Protein AF-A0A2V9FAA8-F1 (afdb_monomer)

Solvent-accessible surface area (backbone atoms only — not comparable to full-atom values): 7823 Å² total; per-residue (Å²): 129,72,50,54,99,76,63,80,59,66,70,15,70,44,73,44,89,97,36,92,31,32,37,39,39,19,16,36,73,69,19,33,33,37,22,74,63,64,39,49,50,59,44,80,50,32,84,91,49,100,60,32,16,18,12,19,51,35,63,16,73,59,39,73,32,34,33,41,38,23,17,0,36,52,74,87,61,99,77,71,44,65,27,62,18,30,35,39,17,75,64,61,39,76,50,76,43,81,38,48,58,49,74,20,22,11,20,53,39,56,49,52,37,62,85,38,66,29,32,34,38,37,35,24,60,6,49,89,84,64,92,64,85,46,37,28,33,32,38,20,78,65,57,36,81,49,77,41,80,80,45,118

Radius of gyration: 14.56 Å; Cα contacts (8 Å, |Δi|>4): 455; chains: 1; bounding box: 35×32×41 Å

Secondary structure (DSSP, 8-state):
--S-TT---EEEEEEETTEEEEEEEEESSS-EEEESSTTSS-EES-TTSS---EEEEEEETTEEEEEEEEES--S-SSS------EEEESSSSSS-EE-S-TT---EEEEEEETTEEEEEEEEE---SSS--S--EEEEESSSSSS-EEEE-

Nearest PDB structures (foldseek):
  8shj-assembly2_B  TM=7.479E-01  e=3.673E-04  Homo sapiens
  5zwo-assembly1_K  TM=6.793E-01  e=6.046E-04  Saccharomyces cerevisiae S288C
  9dta-assembly2_B  TM=6.883E-01  e=2.284E-03  Homo sapiens
  7kzn-assembly1_D  TM=6.646E-01  e=1.344E-02  Chlamydomonas reinhardtii
  8ifg-assembly1_B  TM=5.803E-01  e=2.338E-02  Schizosaccharomyces pombe 972h-

Sequence (152 aa):
MIGPSRGGRTLAVVGVRGQPEVYYFGSVGGGIWKTDDAGRTWNPVFDSQPIASIGAIAVAPSDSNVIYAGSGEADMRSSISYGNGMYKSTDGGKTWAHIGLDDSRQIGRILVDPRDPNRVFVAALGHAYGSNQERGVFRSKDGGKSWQKILF

Mean predicted aligned error: 3.49 Å

pLDDT: mean 94.22, std 8.52, range [49.28, 98.88]

Structure (mmCIF, N/CA/C/O backbone):
data_AF-A0A2V9FAA8-F1
#
_entry.id   AF-A0A2V9FAA8-F1
#
loop_
_atom_site.group_PDB
_atom_site.id
_atom_site.type_symbol
_atom_site.label_atom_id
_atom_site.label_alt_id
_atom_site.label_comp_id
_atom_site.label_asym_id
_atom_site.label_entity_id
_atom_site.label_seq_id
_atom_site.pdbx_PDB_ins_code
_atom_site.Cartn_x
_atom_site.Cartn_y
_atom_site.Cartn_z
_atom_site.occupancy
_atom_site.B_iso_or_equiv
_atom_site.auth_seq_id
_atom_site.auth_comp_id
_atom_site.auth_asym_id
_atom_site.auth_atom_id
_atom_site.pdbx_PDB_model_num
ATOM 1 N N . MET A 1 1 ? 2.739 18.411 22.529 1.00 49.28 1 MET A N 1
ATOM 2 C CA . MET A 1 1 ? 3.299 18.084 21.200 1.00 49.28 1 MET A CA 1
ATOM 3 C C . MET A 1 1 ? 2.363 17.056 20.580 1.00 49.28 1 MET A C 1
ATOM 5 O O . MET A 1 1 ? 2.010 16.130 21.292 1.00 49.28 1 MET A O 1
ATOM 9 N N . ILE A 1 2 ? 1.879 17.273 19.356 1.00 57.16 2 ILE A N 1
ATOM 10 C CA . ILE A 1 2 ? 1.008 16.341 18.613 1.00 57.16 2 ILE A CA 1
ATOM 11 C C . ILE A 1 2 ? 1.858 15.840 17.441 1.00 57.16 2 ILE A C 1
ATOM 13 O O . ILE A 1 2 ? 2.396 16.673 16.712 1.00 57.16 2 ILE A O 1
ATOM 17 N N . GLY A 1 3 ? 2.035 14.526 17.295 1.00 59.53 3 GLY A N 1
ATOM 18 C CA . GLY A 1 3 ? 2.905 13.935 16.270 1.00 59.53 3 GLY A CA 1
ATOM 19 C C . GLY A 1 3 ? 4.107 13.148 16.817 1.00 59.53 3 GLY A C 1
ATOM 20 O O . GLY A 1 3 ? 4.493 13.328 17.974 1.00 59.53 3 GLY A O 1
ATOM 21 N N . PRO A 1 4 ? 4.725 12.275 15.999 1.00 64.56 4 PRO A N 1
ATOM 22 C CA . PRO A 1 4 ? 5.935 11.554 16.383 1.00 64.56 4 PRO A CA 1
ATOM 23 C C . PRO A 1 4 ? 7.107 12.531 16.540 1.00 64.56 4 PRO A C 1
ATOM 25 O O . PRO A 1 4 ? 7.244 13.489 15.777 1.00 64.56 4 PRO A O 1
ATOM 28 N N . SER A 1 5 ? 8.017 12.252 17.477 1.00 66.94 5 SER A N 1
ATOM 29 C CA . SER A 1 5 ? 9.207 13.086 17.721 1.00 66.94 5 SER A CA 1
ATOM 30 C C . SER A 1 5 ? 10.168 13.158 16.521 1.00 66.94 5 SER A C 1
ATOM 32 O O . SER A 1 5 ? 11.056 14.010 16.491 1.00 66.94 5 SER A O 1
ATOM 34 N N . ARG A 1 6 ? 9.986 12.287 15.514 1.00 59.66 6 ARG A N 1
ATOM 35 C CA . ARG A 1 6 ? 10.712 12.261 14.235 1.00 59.66 6 ARG A CA 1
ATOM 36 C C . ARG A 1 6 ? 9.759 11.966 13.065 1.00 59.66 6 ARG A C 1
ATOM 38 O O . ARG A 1 6 ? 9.714 10.850 12.567 1.00 59.66 6 ARG A O 1
ATOM 45 N N . GLY A 1 7 ? 8.997 12.970 12.623 1.00 64.12 7 GLY A N 1
ATOM 46 C CA . GLY A 1 7 ? 8.030 12.838 11.515 1.00 64.12 7 GLY A CA 1
ATOM 47 C C . GLY A 1 7 ? 8.634 12.722 10.108 1.00 64.12 7 GLY A C 1
ATOM 48 O O . GLY A 1 7 ? 7.976 12.204 9.210 1.00 64.12 7 GLY A O 1
ATOM 49 N N . GLY A 1 8 ? 9.891 13.142 9.920 1.00 80.25 8 GLY A N 1
ATOM 50 C CA . GLY A 1 8 ? 10.632 12.984 8.664 1.00 80.25 8 GLY A CA 1
ATOM 51 C C . GLY A 1 8 ? 9.868 13.416 7.403 1.00 80.25 8 GLY A C 1
ATOM 52 O O . GLY A 1 8 ? 8.936 14.215 7.440 1.00 80.25 8 GLY A O 1
ATOM 53 N N . ARG A 1 9 ? 10.288 12.882 6.256 1.00 89.44 9 ARG A N 1
ATOM 54 C CA . ARG A 1 9 ? 9.616 13.079 4.967 1.00 89.44 9 ARG A CA 1
ATOM 55 C C . ARG A 1 9 ? 8.537 12.016 4.784 1.00 89.44 9 ARG A C 1
ATOM 57 O O . ARG A 1 9 ? 8.839 10.832 4.902 1.00 89.44 9 ARG A O 1
ATOM 64 N N . THR A 1 10 ? 7.321 12.435 4.446 1.00 91.25 10 THR A N 1
ATOM 65 C CA . THR A 1 10 ? 6.143 11.561 4.331 1.00 91.25 10 THR A CA 1
ATOM 66 C C . THR A 1 10 ? 5.436 11.807 3.006 1.00 91.25 10 THR A C 1
ATOM 68 O O . THR A 1 10 ? 5.248 12.957 2.617 1.00 91.25 10 THR A O 1
ATOM 71 N N . LEU A 1 11 ? 5.044 10.728 2.326 1.00 89.94 11 LEU A N 1
ATOM 72 C CA . LEU A 1 11 ? 4.321 10.776 1.044 1.00 89.94 11 LEU A CA 1
ATOM 73 C C . LEU A 1 11 ? 2.981 10.039 1.085 1.00 89.94 11 LEU A C 1
ATOM 75 O O . LEU A 1 11 ? 2.103 10.304 0.269 1.00 89.94 11 LEU A O 1
ATOM 79 N N . ALA A 1 12 ? 2.814 9.126 2.040 1.00 95.31 12 ALA A N 1
ATOM 80 C CA . ALA A 1 12 ? 1.607 8.335 2.185 1.00 95.31 12 ALA A CA 1
ATOM 81 C C . ALA A 1 12 ? 0.894 8.725 3.476 1.00 95.31 12 ALA A C 1
ATOM 83 O O . ALA A 1 12 ? 1.471 8.604 4.552 1.00 95.31 12 ALA A O 1
ATOM 84 N N . VAL A 1 13 ? -0.356 9.171 3.377 1.00 96.12 13 VAL A N 1
ATOM 85 C CA . VAL A 1 13 ? -1.227 9.449 4.526 1.00 96.12 13 VAL A CA 1
ATOM 86 C C . VAL A 1 13 ? -2.620 8.936 4.194 1.00 96.12 13 VAL A C 1
ATOM 88 O O . VAL A 1 13 ? -3.117 9.166 3.091 1.00 96.12 13 VAL A O 1
ATOM 91 N N . VAL A 1 14 ? -3.254 8.240 5.134 1.00 97.81 14 VAL A N 1
ATOM 92 C CA . VAL A 1 14 ? -4.616 7.729 4.961 1.00 97.81 14 VAL A CA 1
ATOM 93 C C . VAL A 1 14 ? -5.363 7.713 6.294 1.00 97.81 14 VAL A C 1
ATOM 95 O O . VAL A 1 14 ? -4.816 7.320 7.322 1.00 97.81 14 VAL A O 1
ATOM 98 N N . GLY A 1 15 ? -6.619 8.158 6.275 1.00 97.50 15 GLY A N 1
ATOM 99 C CA . GLY A 1 15 ? -7.557 8.002 7.389 1.00 97.50 15 GLY A CA 1
ATOM 100 C C . GLY A 1 15 ? -8.431 6.761 7.213 1.00 97.50 15 GLY A C 1
ATOM 101 O O . GLY A 1 15 ? -8.561 6.232 6.106 1.00 97.50 15 GLY A O 1
ATOM 102 N N . VAL A 1 16 ? -9.062 6.306 8.292 1.00 97.88 16 VAL A N 1
ATOM 103 C CA . VAL A 1 16 ? -9.934 5.125 8.269 1.00 97.88 16 VAL A CA 1
ATOM 104 C C . VAL A 1 16 ? -11.407 5.534 8.279 1.00 97.88 16 VAL A C 1
ATOM 106 O O . VAL A 1 16 ? -11.875 6.269 9.149 1.00 97.88 16 VAL A O 1
ATOM 109 N N . ARG A 1 17 ? -12.182 5.042 7.306 1.00 94.31 17 ARG A N 1
ATOM 110 C CA . ARG A 1 17 ? -13.617 5.347 7.209 1.00 94.31 17 ARG A CA 1
ATOM 111 C C . ARG A 1 17 ? -14.357 4.852 8.457 1.00 94.31 17 ARG A C 1
ATOM 113 O O . ARG A 1 17 ? -14.243 3.689 8.822 1.00 94.31 17 ARG A O 1
ATOM 120 N N . GLY A 1 18 ? -15.145 5.732 9.076 1.00 95.94 18 GLY A N 1
ATOM 121 C CA . GLY A 1 18 ? -15.903 5.417 10.293 1.00 95.94 18 GLY A CA 1
ATOM 122 C C . GLY A 1 18 ? -15.075 5.422 11.584 1.00 95.94 18 GLY A C 1
ATOM 123 O O . GLY A 1 18 ? -15.644 5.211 12.647 1.00 95.94 18 GLY A O 1
ATOM 124 N N . GLN A 1 19 ? -13.768 5.695 11.510 1.00 97.19 19 GLN A N 1
ATOM 125 C CA . GLN A 1 19 ? -12.868 5.775 12.663 1.00 97.19 19 GLN A CA 1
ATOM 126 C C . GLN A 1 19 ? -12.118 7.118 12.623 1.00 97.19 19 GLN A C 1
ATOM 128 O O . GLN A 1 19 ? -10.982 7.180 12.155 1.00 97.19 19 GLN A O 1
ATOM 133 N N . PRO A 1 20 ? -12.753 8.219 13.070 1.00 96.19 20 PRO A N 1
ATOM 134 C CA . PRO A 1 20 ? -12.233 9.580 12.894 1.00 96.19 20 PRO A CA 1
ATOM 135 C C . PRO A 1 20 ? -10.939 9.872 13.669 1.00 96.19 20 PRO A C 1
ATOM 137 O O . PRO A 1 20 ? -10.321 10.911 13.451 1.00 96.19 20 PRO A O 1
ATOM 140 N N . GLU A 1 21 ? -10.526 8.985 14.570 1.00 97.50 21 GLU A N 1
ATOM 141 C CA . GLU A 1 21 ? -9.294 9.124 15.354 1.00 97.50 21 GLU A CA 1
ATOM 142 C C . GLU A 1 21 ? -8.140 8.278 14.800 1.00 97.50 21 GLU A C 1
ATOM 144 O O . GLU A 1 21 ? -7.004 8.433 15.249 1.00 97.50 21 GLU A O 1
ATOM 149 N N . VAL A 1 22 ? -8.407 7.420 13.806 1.00 98.06 22 VAL A N 1
ATOM 150 C CA . VAL A 1 22 ? -7.437 6.449 13.293 1.00 98.06 22 VAL A CA 1
ATOM 151 C C . VAL A 1 22 ? -6.853 6.898 11.959 1.00 98.06 22 VAL A C 1
ATOM 153 O O . VAL A 1 22 ? -7.561 7.053 10.958 1.00 98.06 22 VAL A O 1
ATOM 156 N N . TYR A 1 23 ? -5.529 7.038 11.939 1.00 97.06 23 TYR A N 1
ATOM 157 C CA . TYR A 1 23 ? -4.767 7.441 10.762 1.00 97.06 23 TYR A CA 1
ATOM 158 C C . TYR A 1 23 ? -3.480 6.634 10.643 1.00 97.06 23 TYR A C 1
ATOM 160 O O . TYR A 1 23 ? -2.898 6.201 11.639 1.00 97.06 23 TYR A O 1
ATOM 168 N N . TYR A 1 24 ? -3.012 6.497 9.407 1.00 97.62 24 TYR A N 1
ATOM 169 C CA . TYR A 1 24 ? -1.710 5.941 9.082 1.00 97.62 24 TYR A CA 1
ATOM 170 C C . TYR A 1 24 ? -0.919 6.950 8.262 1.00 97.62 24 TYR A C 1
ATOM 172 O O . TYR A 1 24 ? -1.477 7.608 7.379 1.00 97.62 24 TYR A O 1
ATOM 180 N N . PHE A 1 25 ? 0.387 7.022 8.497 1.00 96.62 25 PHE A N 1
ATOM 181 C CA . PHE A 1 25 ? 1.301 7.641 7.547 1.00 96.62 25 PHE A CA 1
ATOM 182 C C . PHE A 1 25 ? 2.506 6.746 7.271 1.00 96.62 25 PHE A C 1
ATOM 184 O O . PHE A 1 25 ? 2.914 5.946 8.111 1.00 96.62 25 PHE A O 1
ATOM 191 N N . GLY A 1 26 ? 3.065 6.886 6.073 1.00 95.62 26 GLY A N 1
ATOM 192 C CA . GLY A 1 26 ? 4.257 6.196 5.608 1.00 95.62 26 GLY A CA 1
ATOM 193 C C . GLY A 1 26 ? 5.385 7.185 5.369 1.00 95.62 26 GLY A C 1
ATOM 194 O O . GLY A 1 26 ? 5.268 8.085 4.531 1.00 95.62 26 GLY A O 1
ATOM 195 N N . SER A 1 27 ? 6.477 7.000 6.103 1.00 93.81 27 SER A N 1
ATOM 196 C CA . SER A 1 27 ? 7.692 7.787 5.943 1.00 93.81 27 SER A CA 1
ATOM 197 C C . SER A 1 27 ? 8.566 7.214 4.830 1.00 93.81 27 SER A C 1
ATOM 199 O O . SER A 1 27 ? 8.613 6.011 4.585 1.00 93.81 27 SER A O 1
ATOM 201 N N . VAL A 1 28 ? 9.323 8.088 4.179 1.00 92.31 28 VAL A N 1
ATOM 202 C CA . VAL A 1 28 ? 10.271 7.735 3.117 1.00 92.31 28 VAL A CA 1
ATOM 203 C C . VAL A 1 28 ? 11.467 6.911 3.624 1.00 92.31 28 VAL A C 1
ATOM 205 O O . VAL A 1 28 ? 12.140 6.251 2.831 1.00 92.31 28 VAL A O 1
ATOM 208 N N . GLY A 1 29 ? 11.725 6.913 4.931 1.00 91.06 29 GLY A N 1
ATOM 209 C CA . GLY A 1 29 ? 12.792 6.117 5.547 1.00 91.06 29 GLY A CA 1
ATOM 210 C C . GLY A 1 29 ? 12.497 5.698 6.985 1.00 91.06 29 GLY A C 1
ATOM 211 O O . GLY A 1 29 ? 13.429 5.460 7.743 1.00 91.06 29 GLY A O 1
ATOM 212 N N . GLY A 1 30 ? 11.223 5.666 7.377 1.00 92.38 30 GLY A N 1
ATOM 213 C CA . GLY A 1 30 ? 10.805 5.421 8.760 1.00 92.38 30 GLY A CA 1
ATOM 214 C C . GLY A 1 30 ? 9.639 4.449 8.904 1.00 92.38 30 GLY A C 1
ATOM 215 O O . GLY A 1 30 ? 9.027 4.428 9.963 1.00 92.38 30 GLY A O 1
ATOM 216 N N . GLY A 1 31 ? 9.292 3.699 7.856 1.00 95.44 31 GLY A N 1
ATOM 217 C CA . GLY A 1 31 ? 8.204 2.725 7.890 1.00 95.44 31 GLY A CA 1
ATOM 218 C C . GLY A 1 31 ? 6.820 3.367 7.992 1.00 95.44 31 GLY A C 1
ATOM 219 O O . GLY A 1 31 ? 6.609 4.514 7.584 1.00 95.44 31 GLY A O 1
ATOM 220 N N . ILE A 1 32 ? 5.865 2.598 8.514 1.00 97.31 32 ILE A N 1
ATOM 221 C CA . ILE A 1 32 ? 4.468 3.008 8.691 1.00 97.31 32 ILE A CA 1
ATOM 222 C C . ILE A 1 32 ? 4.199 3.249 10.167 1.00 97.31 32 ILE A C 1
ATOM 224 O O . ILE A 1 32 ? 4.570 2.442 11.021 1.00 97.31 32 ILE A O 1
ATOM 228 N N . TRP A 1 33 ? 3.491 4.336 10.437 1.00 96.69 33 TRP A N 1
ATOM 229 C CA . TRP A 1 33 ? 3.067 4.747 11.762 1.00 96.69 33 TRP A CA 1
ATOM 230 C C . TRP A 1 33 ? 1.553 4.821 11.813 1.00 96.69 33 TRP A C 1
ATOM 232 O O . TRP A 1 33 ? 0.911 5.229 10.843 1.00 96.69 33 TRP A O 1
ATOM 242 N N . LYS A 1 34 ? 0.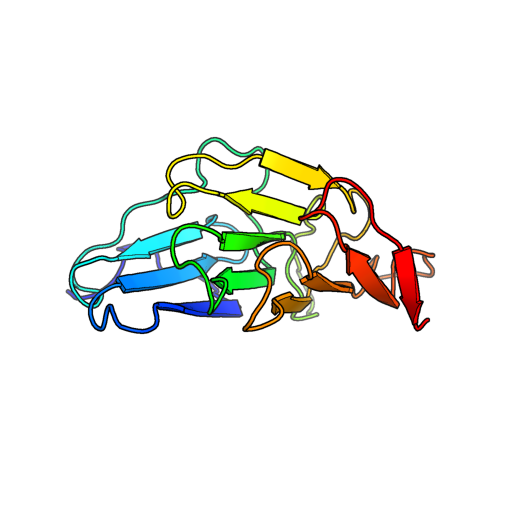994 4.453 12.961 1.00 97.06 34 LYS A N 1
ATOM 243 C CA . LYS A 1 34 ? -0.435 4.503 13.246 1.00 97.06 34 LYS A CA 1
ATOM 244 C C . LYS A 1 34 ? -0.695 5.392 14.452 1.00 97.06 34 LYS A C 1
ATOM 246 O O . LYS A 1 34 ? 0.013 5.303 15.451 1.00 97.06 34 LYS A O 1
ATOM 251 N N . THR A 1 35 ? -1.751 6.181 14.376 1.00 96.94 35 THR A N 1
ATOM 252 C CA . THR A 1 35 ? -2.396 6.800 15.536 1.00 96.94 35 THR A CA 1
ATOM 253 C C . THR A 1 35 ? -3.813 6.254 15.659 1.00 96.94 35 THR A C 1
ATOM 255 O O . THR A 1 35 ? -4.438 5.904 14.654 1.00 96.94 35 THR A O 1
ATOM 258 N N . ASP A 1 36 ? -4.305 6.164 16.885 1.00 96.81 36 ASP A N 1
ATOM 259 C CA . ASP A 1 36 ? -5.694 5.868 17.234 1.00 96.81 36 ASP A CA 1
ATOM 260 C C . ASP A 1 36 ? -6.304 6.934 18.158 1.00 96.81 36 ASP A C 1
ATOM 262 O O . ASP A 1 36 ? -7.408 6.755 18.658 1.00 96.81 36 ASP A O 1
ATOM 266 N N . ASP A 1 37 ? -5.614 8.063 18.340 1.00 96.25 37 ASP A N 1
ATOM 267 C CA . ASP A 1 37 ?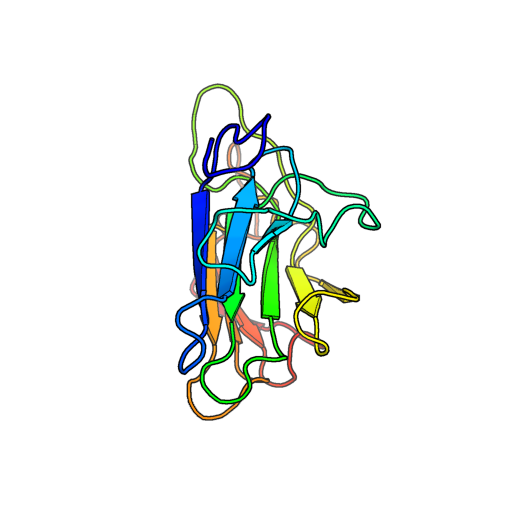 -6.004 9.152 19.235 1.00 96.25 37 ASP A CA 1
ATOM 268 C C . ASP A 1 37 ? -5.966 10.524 18.540 1.00 96.25 37 ASP A C 1
ATOM 270 O O . ASP A 1 37 ? -5.682 11.555 19.164 1.00 96.25 37 ASP A O 1
ATOM 274 N N . ALA A 1 38 ? -6.275 10.539 17.238 1.00 94.19 38 ALA A N 1
ATOM 275 C CA . ALA A 1 38 ? -6.284 11.722 16.376 1.00 94.19 38 ALA A CA 1
ATOM 276 C C . ALA A 1 38 ? -4.917 12.427 16.270 1.00 94.19 38 ALA A C 1
ATOM 278 O O . ALA A 1 38 ? -4.826 13.651 16.160 1.00 94.19 38 ALA A O 1
ATOM 279 N N . GLY A 1 39 ? -3.839 11.642 16.277 1.00 92.00 39 GLY A N 1
ATOM 280 C CA . GLY A 1 39 ? -2.474 12.096 16.037 1.00 92.00 39 GLY A CA 1
ATOM 281 C C . GLY A 1 39 ? -1.735 12.589 17.276 1.00 92.00 39 GLY A C 1
ATOM 282 O O . GLY A 1 39 ? -0.626 13.114 17.129 1.00 92.00 39 GLY A O 1
ATOM 283 N N . ARG A 1 40 ? -2.305 12.439 18.481 1.00 91.12 40 ARG A N 1
ATOM 284 C CA . ARG A 1 40 ? -1.633 12.823 19.733 1.00 91.12 40 ARG A CA 1
ATOM 285 C C . ARG A 1 40 ? -0.442 11.904 19.993 1.00 91.12 40 ARG A C 1
ATOM 287 O O . ARG A 1 40 ? 0.640 12.405 20.294 1.00 91.12 40 ARG A O 1
ATOM 294 N N . THR A 1 41 ? -0.615 10.601 19.792 1.00 93.19 41 THR A N 1
ATOM 295 C CA . THR A 1 41 ? 0.440 9.589 19.840 1.00 93.19 41 THR A CA 1
ATOM 296 C C . THR A 1 41 ? 0.522 8.812 18.530 1.00 93.19 41 THR A C 1
ATOM 298 O O . THR A 1 41 ? -0.444 8.696 17.776 1.00 93.19 41 THR A O 1
ATOM 301 N N . TRP A 1 42 ? 1.724 8.319 18.231 1.00 93.69 42 TRP A N 1
ATOM 302 C CA . TRP A 1 42 ? 2.015 7.560 17.021 1.00 93.69 42 TRP A CA 1
ATOM 303 C C . TRP A 1 42 ? 2.866 6.350 17.368 1.00 93.69 42 TRP A C 1
ATOM 305 O O . TRP A 1 42 ? 3.919 6.487 17.989 1.00 93.69 42 TRP A O 1
ATOM 315 N N . ASN A 1 43 ? 2.418 5.183 16.923 1.00 94.69 43 ASN A N 1
ATOM 316 C CA . ASN A 1 43 ? 3.066 3.902 17.151 1.00 94.69 43 ASN A CA 1
ATOM 317 C C . ASN A 1 43 ? 3.619 3.369 15.823 1.00 94.69 43 ASN A C 1
ATOM 319 O O . ASN A 1 43 ? 2.887 3.392 14.824 1.00 94.69 43 ASN A O 1
ATOM 323 N N . PRO A 1 44 ? 4.872 2.889 15.775 1.00 95.38 44 PRO A N 1
ATOM 324 C CA . PRO A 1 44 ? 5.383 2.230 14.587 1.00 95.38 44 PRO A CA 1
ATOM 325 C C . PRO A 1 44 ? 4.675 0.884 14.415 1.00 95.38 44 PRO A C 1
ATOM 327 O O . PRO A 1 44 ? 4.483 0.133 15.370 1.00 95.38 44 PRO A O 1
ATOM 330 N N . VAL A 1 45 ? 4.261 0.583 13.188 1.00 97.56 45 VAL A N 1
ATOM 331 C CA . VAL A 1 45 ? 3.517 -0.643 12.861 1.00 97.56 45 VAL A CA 1
ATOM 332 C C . VAL A 1 45 ? 4.181 -1.457 11.750 1.00 97.56 45 VAL A C 1
ATOM 334 O O . VAL A 1 45 ? 3.597 -2.416 11.265 1.00 97.56 45 VAL A O 1
ATOM 337 N N . PHE A 1 46 ? 5.398 -1.092 11.335 1.00 97.44 46 PHE A N 1
ATOM 338 C CA . PHE A 1 46 ? 6.107 -1.719 10.209 1.00 97.44 46 PHE A CA 1
ATOM 339 C C . PHE A 1 46 ? 7.563 -2.107 10.521 1.00 97.44 46 PHE A C 1
ATOM 341 O O . PHE A 1 46 ? 8.270 -2.583 9.639 1.00 97.44 46 PHE A O 1
ATOM 348 N N . ASP A 1 47 ? 8.014 -1.948 11.769 1.00 95.00 47 ASP A N 1
ATOM 349 C CA . ASP A 1 47 ? 9.427 -2.111 12.168 1.00 95.00 47 ASP A CA 1
ATOM 350 C C . ASP A 1 47 ? 9.962 -3.545 12.035 1.00 95.00 47 ASP A C 1
ATOM 352 O O . ASP A 1 47 ? 11.169 -3.766 12.040 1.00 95.00 47 ASP A O 1
ATOM 356 N N . SER A 1 48 ? 9.077 -4.535 11.901 1.00 96.06 48 SER A N 1
ATOM 357 C CA . SER A 1 48 ? 9.456 -5.930 11.654 1.00 96.06 48 SER A CA 1
ATOM 358 C C . SER A 1 48 ? 9.826 -6.218 10.195 1.00 96.06 48 SER A C 1
ATOM 360 O O . SER A 1 48 ? 10.250 -7.331 9.887 1.00 96.06 48 SER A O 1
ATOM 362 N N . GLN A 1 49 ? 9.639 -5.255 9.289 1.00 97.62 49 GLN A N 1
ATOM 363 C CA . GLN A 1 49 ? 9.871 -5.430 7.859 1.00 97.62 49 GLN A CA 1
ATOM 364 C C . GLN A 1 49 ? 11.277 -4.960 7.453 1.00 97.62 49 GLN A C 1
ATOM 366 O O . GLN A 1 49 ? 11.810 -4.015 8.030 1.00 97.62 49 GLN A O 1
ATOM 371 N N . PRO A 1 50 ? 11.885 -5.566 6.416 1.00 96.19 50 PRO A N 1
ATOM 372 C CA . PRO A 1 50 ? 13.252 -5.245 5.995 1.00 96.19 50 PRO A CA 1
ATOM 373 C C . PRO A 1 50 ? 13.367 -3.926 5.212 1.00 96.19 50 PRO A C 1
ATOM 375 O O . PRO A 1 50 ? 14.453 -3.578 4.752 1.00 96.19 50 PRO A O 1
ATOM 378 N N . ILE A 1 51 ? 12.259 -3.205 5.015 1.00 96.44 51 ILE A N 1
ATOM 379 C CA . ILE A 1 51 ? 12.203 -1.967 4.242 1.00 96.44 51 ILE A CA 1
ATOM 380 C C . ILE A 1 51 ? 11.543 -0.864 5.066 1.00 96.44 51 ILE A C 1
ATOM 382 O O . ILE A 1 51 ? 10.529 -1.081 5.720 1.00 96.44 51 ILE A O 1
ATOM 386 N N . ALA A 1 52 ? 12.105 0.341 5.005 1.00 95.00 52 ALA A N 1
ATOM 387 C CA . ALA A 1 52 ? 11.573 1.503 5.720 1.00 95.00 52 ALA A CA 1
ATOM 388 C C . ALA A 1 52 ? 11.030 2.588 4.780 1.00 95.00 52 ALA A C 1
ATOM 390 O O . ALA A 1 52 ? 10.445 3.563 5.249 1.00 95.00 52 ALA A O 1
ATOM 391 N N . SER A 1 53 ? 11.237 2.449 3.467 1.00 96.19 53 SER A N 1
ATOM 392 C CA . SER A 1 53 ? 10.756 3.419 2.489 1.00 96.19 53 SER A CA 1
ATOM 393 C C . SER A 1 53 ? 9.334 3.104 2.070 1.00 96.19 53 SER A C 1
ATOM 395 O O . SER A 1 53 ? 9.091 2.039 1.508 1.00 96.19 53 SER A O 1
ATOM 397 N N . ILE A 1 54 ? 8.406 4.027 2.323 1.00 97.50 54 ILE A N 1
ATOM 398 C CA . ILE A 1 54 ? 6.991 3.879 1.983 1.00 97.50 54 ILE A CA 1
ATOM 399 C C . ILE A 1 54 ? 6.588 4.941 0.959 1.00 97.50 54 ILE A C 1
ATOM 401 O O . ILE A 1 54 ? 6.756 6.139 1.191 1.00 97.50 54 ILE A O 1
ATOM 405 N N . GLY A 1 55 ? 6.043 4.491 -0.169 1.00 97.06 55 GLY A N 1
ATOM 406 C CA . GLY A 1 55 ? 5.543 5.353 -1.241 1.00 97.06 55 GLY A CA 1
ATOM 407 C C . GLY A 1 55 ? 4.027 5.507 -1.243 1.00 97.06 55 GLY A C 1
ATOM 408 O O . GLY A 1 55 ? 3.520 6.572 -1.587 1.00 97.06 55 GLY A O 1
ATOM 409 N N . ALA A 1 56 ? 3.291 4.479 -0.812 1.00 98.19 56 ALA A N 1
ATOM 410 C CA . ALA A 1 56 ? 1.833 4.502 -0.790 1.00 98.19 56 ALA A CA 1
ATOM 411 C C . ALA A 1 56 ? 1.254 3.638 0.336 1.00 98.19 56 ALA A C 1
ATOM 413 O O . ALA A 1 56 ? 1.805 2.595 0.683 1.00 98.19 56 ALA A O 1
ATOM 414 N N . ILE A 1 57 ? 0.098 4.044 0.863 1.00 98.56 57 ILE A N 1
ATOM 415 C CA . ILE A 1 57 ? -0.720 3.257 1.793 1.00 98.56 57 ILE A CA 1
ATOM 416 C C . ILE A 1 57 ? -2.181 3.401 1.363 1.00 98.56 57 ILE A C 1
ATOM 418 O O . ILE A 1 57 ? -2.614 4.494 1.000 1.00 98.56 57 ILE A O 1
ATOM 422 N N . ALA A 1 58 ? -2.944 2.312 1.414 1.00 98.75 58 ALA A N 1
ATOM 423 C CA . ALA A 1 58 ? -4.389 2.330 1.227 1.00 98.75 58 ALA A CA 1
ATOM 424 C C . ALA A 1 58 ? -5.079 1.402 2.230 1.00 98.75 58 ALA A C 1
ATOM 426 O O . ALA A 1 58 ? -4.678 0.254 2.400 1.00 98.75 58 ALA A O 1
ATOM 427 N N . VAL A 1 59 ? -6.151 1.891 2.849 1.00 98.81 59 VAL A N 1
ATOM 428 C CA . VAL A 1 59 ? -7.061 1.089 3.679 1.00 98.81 59 VAL A CA 1
ATOM 429 C C . VAL A 1 59 ? -8.252 0.684 2.816 1.00 98.81 59 VAL A C 1
ATOM 431 O O . VAL A 1 59 ? -8.798 1.520 2.090 1.00 98.81 59 VAL A O 1
ATOM 434 N N . ALA A 1 60 ? -8.655 -0.585 2.863 1.00 98.56 60 ALA A N 1
ATOM 435 C CA . ALA A 1 60 ? -9.784 -1.059 2.074 1.00 98.56 60 ALA A CA 1
ATOM 436 C C . ALA A 1 60 ? -11.103 -0.438 2.583 1.00 98.56 60 ALA A C 1
ATOM 438 O O . ALA A 1 60 ? -11.420 -0.558 3.767 1.00 98.56 60 ALA A O 1
ATOM 439 N N . PRO A 1 61 ? -11.926 0.193 1.721 1.00 97.75 61 PRO A N 1
ATOM 440 C CA . PRO A 1 61 ? -13.168 0.826 2.175 1.00 97.75 61 PRO A CA 1
ATOM 441 C C . PRO A 1 61 ? -14.227 -0.157 2.691 1.00 97.75 61 PRO A C 1
ATOM 443 O O . PRO A 1 61 ? -15.103 0.249 3.453 1.00 97.75 61 PRO A O 1
ATOM 446 N N . SER A 1 62 ? -14.171 -1.416 2.246 1.00 97.81 62 SER A N 1
ATOM 447 C CA . SER A 1 62 ? -15.086 -2.493 2.638 1.00 97.81 62 SER A CA 1
ATOM 448 C C . SER A 1 62 ? -14.676 -3.217 3.924 1.00 97.81 62 SER A C 1
ATOM 450 O O . SER A 1 62 ? -15.509 -3.895 4.512 1.00 97.81 62 SER A O 1
ATOM 452 N N . ASP A 1 63 ? -13.409 -3.110 4.339 1.00 98.06 63 ASP A N 1
ATOM 453 C CA . ASP A 1 63 ? -12.875 -3.732 5.555 1.00 98.06 63 ASP A CA 1
ATOM 454 C C . ASP A 1 63 ? -11.645 -2.955 6.044 1.00 98.06 63 ASP A C 1
ATOM 456 O O . ASP A 1 63 ? -10.556 -3.063 5.480 1.00 98.06 63 ASP A O 1
ATOM 460 N N . SER A 1 64 ? -11.807 -2.189 7.124 1.00 97.69 64 SER A N 1
ATOM 461 C CA . SER A 1 64 ? -10.740 -1.352 7.680 1.00 97.69 64 SER A CA 1
ATOM 462 C C . SER A 1 64 ? -9.553 -2.131 8.256 1.00 97.69 64 SER A C 1
ATOM 464 O O . SER A 1 64 ? -8.522 -1.522 8.534 1.00 97.69 64 SER A O 1
ATOM 466 N N . ASN A 1 65 ? -9.670 -3.449 8.456 1.00 98.25 65 ASN A N 1
ATOM 467 C CA . ASN A 1 65 ? -8.538 -4.274 8.879 1.00 98.25 65 ASN A CA 1
ATOM 468 C C . ASN A 1 65 ? -7.578 -4.570 7.724 1.00 98.25 65 ASN A C 1
ATOM 470 O O . ASN A 1 65 ? -6.412 -4.885 7.972 1.00 98.25 65 ASN A O 1
ATOM 474 N N . VAL A 1 66 ? -8.052 -4.474 6.476 1.00 98.81 66 VAL A N 1
ATOM 475 C CA . VAL A 1 66 ? -7.234 -4.722 5.292 1.00 98.81 66 VAL A CA 1
ATOM 476 C C . VAL A 1 66 ? -6.522 -3.444 4.877 1.00 98.81 66 VAL A C 1
ATOM 478 O O . VAL A 1 66 ? -7.141 -2.467 4.450 1.00 98.81 66 VAL A O 1
ATOM 481 N N . ILE A 1 67 ? -5.197 -3.477 4.961 1.00 98.88 67 ILE A N 1
ATOM 482 C CA . ILE A 1 67 ? -4.327 -2.362 4.595 1.00 98.88 67 ILE A CA 1
ATOM 483 C C . ILE A 1 67 ? -3.304 -2.862 3.591 1.00 98.88 67 ILE A C 1
ATOM 485 O O . ILE A 1 67 ? -2.682 -3.901 3.793 1.00 98.88 67 ILE A O 1
ATOM 489 N N . TYR A 1 68 ? -3.111 -2.105 2.521 1.00 98.88 68 TYR A N 1
ATOM 490 C CA . TYR A 1 68 ? -2.042 -2.318 1.561 1.00 98.88 68 TYR A CA 1
ATOM 491 C C . TYR A 1 68 ? -0.998 -1.223 1.717 1.00 98.88 68 TYR A C 1
ATOM 493 O O . TYR A 1 68 ? -1.340 -0.045 1.838 1.00 98.88 68 TYR A O 1
ATOM 501 N N . ALA A 1 69 ? 0.269 -1.612 1.668 1.00 98.69 69 ALA A N 1
ATOM 502 C CA . ALA A 1 69 ? 1.393 -0.696 1.653 1.00 98.69 69 ALA A CA 1
ATOM 503 C C . ALA A 1 69 ? 2.291 -0.988 0.457 1.00 98.69 69 ALA A C 1
ATOM 505 O O . ALA A 1 69 ? 2.564 -2.138 0.124 1.00 98.69 69 ALA A O 1
ATOM 506 N N . GLY A 1 70 ? 2.731 0.076 -0.195 1.00 98.50 70 GLY A N 1
ATOM 507 C CA . GLY A 1 70 ? 3.649 0.046 -1.313 1.00 98.50 70 GLY A CA 1
ATOM 508 C C . GLY A 1 70 ? 4.940 0.697 -0.874 1.00 98.50 70 GLY A C 1
ATOM 509 O O . GLY A 1 70 ? 4.939 1.847 -0.425 1.00 98.50 70 GLY A O 1
ATOM 510 N N . SER A 1 71 ? 6.031 -0.047 -0.974 1.00 98.19 71 SER A N 1
ATOM 511 C CA . SER A 1 71 ? 7.339 0.453 -0.584 1.00 98.19 71 SER A CA 1
ATOM 512 C C . SER A 1 71 ? 7.992 1.272 -1.700 1.00 98.19 71 SER A C 1
ATOM 514 O O . SER A 1 71 ? 7.681 1.134 -2.888 1.00 98.19 71 SER A O 1
ATOM 516 N N . GLY A 1 72 ? 8.923 2.126 -1.286 1.00 96.19 72 GLY A N 1
ATOM 517 C CA . GLY A 1 72 ? 9.757 2.926 -2.161 1.00 96.19 72 GLY A CA 1
ATOM 518 C C . GLY A 1 72 ? 9.186 4.290 -2.489 1.00 96.19 72 GLY A C 1
ATOM 519 O O . GLY A 1 72 ? 8.046 4.439 -2.918 1.00 96.19 72 GLY A O 1
ATOM 520 N N . GLU A 1 73 ? 10.024 5.295 -2.308 1.00 93.31 73 GLU A N 1
ATOM 521 C CA . GLU A 1 73 ? 9.681 6.692 -2.477 1.00 93.31 73 GLU A CA 1
ATOM 522 C C . GLU A 1 73 ? 9.302 7.044 -3.920 1.00 93.31 73 GLU A C 1
ATOM 524 O O . GLU A 1 73 ? 10.124 6.970 -4.830 1.00 93.31 73 GLU A O 1
ATOM 529 N N . ALA A 1 74 ? 8.067 7.501 -4.120 1.00 91.12 74 ALA A N 1
ATOM 530 C CA . ALA A 1 74 ? 7.538 7.834 -5.442 1.00 91.12 74 ALA A CA 1
ATOM 531 C C . ALA A 1 74 ? 7.721 9.304 -5.863 1.00 91.12 74 ALA A C 1
ATOM 533 O O . ALA A 1 74 ? 7.351 9.683 -6.972 1.00 91.12 74 ALA A O 1
ATOM 534 N N . ASP A 1 75 ? 8.284 10.134 -4.989 1.00 90.06 75 ASP A N 1
ATOM 535 C CA . ASP A 1 75 ? 8.552 11.547 -5.250 1.00 90.06 75 ASP A CA 1
ATOM 536 C C . ASP A 1 75 ? 10.018 11.718 -5.679 1.00 90.06 75 ASP A C 1
ATOM 538 O O . ASP A 1 75 ? 10.934 11.785 -4.855 1.00 90.06 75 ASP A O 1
ATOM 542 N N . MET A 1 76 ? 10.229 11.680 -6.997 1.00 86.06 76 MET A N 1
ATOM 543 C CA . MET A 1 76 ? 11.542 11.624 -7.644 1.00 86.06 76 MET A CA 1
ATOM 544 C C . MET A 1 76 ? 12.315 12.939 -7.486 1.00 86.06 76 MET A C 1
ATOM 546 O O . MET A 1 76 ? 11.885 13.996 -7.940 1.00 86.06 76 MET A O 1
ATOM 550 N N . ARG A 1 77 ? 13.507 12.854 -6.889 1.00 83.88 77 ARG A N 1
ATOM 551 C CA . ARG A 1 77 ? 14.411 13.988 -6.621 1.00 83.88 77 ARG A CA 1
ATOM 552 C C . ARG A 1 77 ? 15.874 13.541 -6.644 1.00 83.88 77 ARG A C 1
ATOM 554 O O . ARG A 1 77 ? 16.160 12.443 -7.100 1.00 83.88 77 ARG A O 1
ATOM 561 N N . SER A 1 78 ? 16.811 14.374 -6.186 1.00 80.50 78 SER A N 1
ATOM 562 C CA . SER A 1 78 ? 18.252 14.062 -6.211 1.00 80.50 78 SER A CA 1
ATOM 563 C C . SER A 1 78 ? 18.661 12.871 -5.332 1.00 80.50 78 SER A C 1
ATOM 565 O O . SER A 1 78 ? 19.675 12.240 -5.612 1.00 80.50 78 SER A O 1
ATOM 567 N N . SER A 1 79 ? 17.883 12.541 -4.295 1.00 82.19 79 SER A N 1
ATOM 568 C CA . SER A 1 79 ? 18.080 11.351 -3.462 1.00 82.19 79 SER A CA 1
ATOM 569 C C . SER A 1 79 ? 16.744 10.707 -3.091 1.00 82.19 79 SER A C 1
ATOM 571 O O . SER A 1 79 ? 15.889 11.325 -2.443 1.00 82.19 79 SER A O 1
ATOM 573 N N . ILE A 1 80 ? 16.578 9.451 -3.508 1.00 89.38 80 ILE A N 1
ATOM 574 C CA . ILE A 1 8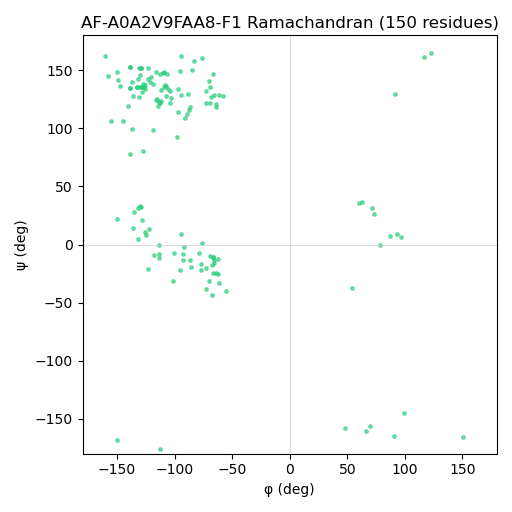0 ? 15.395 8.642 -3.215 1.00 89.38 80 ILE A CA 1
ATOM 575 C C . ILE A 1 80 ? 15.784 7.277 -2.659 1.00 89.38 80 ILE A C 1
ATOM 577 O O . ILE A 1 80 ? 16.787 6.691 -3.074 1.00 89.38 80 ILE A O 1
ATOM 581 N N . SER A 1 81 ? 14.962 6.760 -1.750 1.00 91.94 81 SER A N 1
ATOM 582 C CA . SER A 1 81 ? 15.084 5.387 -1.257 1.00 91.94 81 SER A CA 1
ATOM 583 C C . SER A 1 81 ? 14.177 4.462 -2.063 1.00 91.94 81 SER A C 1
ATOM 585 O O . SER A 1 81 ? 12.988 4.735 -2.240 1.00 91.94 81 SER A O 1
ATOM 587 N N . TYR A 1 82 ? 14.732 3.360 -2.569 1.00 94.62 82 TYR A N 1
ATOM 588 C CA . TYR A 1 82 ? 13.931 2.326 -3.216 1.00 94.62 82 TYR A CA 1
ATOM 589 C C . TYR A 1 82 ? 13.190 1.477 -2.179 1.00 94.62 82 TYR A C 1
ATOM 591 O O . TYR A 1 82 ? 13.538 1.447 -0.999 1.00 94.62 82 TYR A O 1
ATOM 599 N N . GLY A 1 83 ? 12.153 0.800 -2.647 1.00 96.88 83 GLY A N 1
ATOM 600 C CA . GLY A 1 83 ? 11.418 -0.239 -1.948 1.00 96.88 83 GLY A CA 1
ATOM 601 C C . GLY A 1 83 ? 11.613 -1.606 -2.596 1.00 96.88 83 GLY A C 1
ATOM 602 O O . GLY A 1 83 ? 12.358 -1.755 -3.5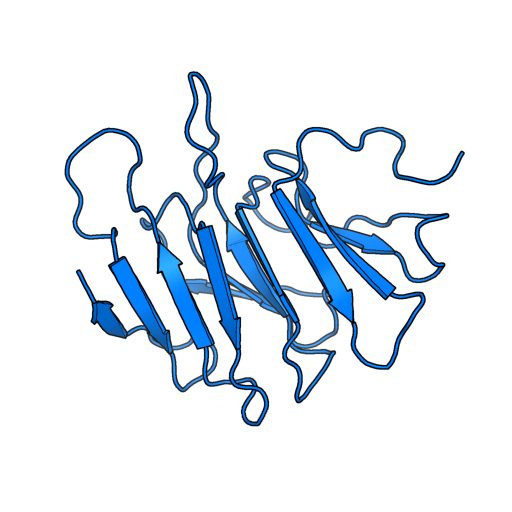61 1.00 96.88 83 GLY A O 1
ATOM 603 N N . ASN A 1 84 ? 10.902 -2.591 -2.071 1.00 97.75 84 ASN A N 1
ATOM 604 C CA . ASN A 1 84 ? 10.917 -3.990 -2.490 1.00 97.75 84 ASN A CA 1
ATOM 605 C C . ASN A 1 84 ? 9.495 -4.534 -2.748 1.00 97.75 84 ASN A C 1
ATOM 607 O O . ASN A 1 84 ? 9.210 -5.700 -2.480 1.00 97.75 84 ASN A O 1
ATOM 611 N N . GLY A 1 85 ? 8.582 -3.684 -3.220 1.00 98.31 85 GLY A N 1
ATOM 612 C CA . GLY A 1 85 ? 7.238 -4.086 -3.632 1.00 98.31 85 GLY A CA 1
ATOM 613 C C . GLY A 1 85 ? 6.143 -3.830 -2.600 1.00 98.31 85 GLY A C 1
ATOM 614 O O . GLY A 1 85 ? 6.133 -2.805 -1.906 1.00 98.31 85 GLY A O 1
ATOM 615 N N . MET A 1 86 ? 5.169 -4.736 -2.568 1.00 98.81 86 MET A N 1
ATOM 616 C CA . MET A 1 86 ? 3.884 -4.584 -1.895 1.00 98.81 86 MET A CA 1
ATOM 617 C C . MET A 1 86 ? 3.792 -5.412 -0.616 1.00 98.81 86 MET A C 1
ATOM 619 O O . MET A 1 86 ? 4.272 -6.540 -0.532 1.00 98.81 86 MET A O 1
ATOM 623 N N . TYR A 1 87 ? 3.070 -4.867 0.355 1.00 98.88 87 TYR A N 1
ATOM 624 C CA . TYR A 1 87 ? 2.732 -5.507 1.615 1.00 98.88 87 TYR A CA 1
ATOM 625 C C . TYR A 1 87 ? 1.232 -5.421 1.875 1.00 98.88 87 TYR A C 1
ATOM 627 O O . TYR A 1 87 ? 0.562 -4.477 1.445 1.00 98.88 87 TYR A O 1
ATOM 635 N N . LYS A 1 88 ? 0.709 -6.395 2.617 1.00 98.88 88 LYS A N 1
ATOM 636 C CA . LYS A 1 88 ? -0.679 -6.433 3.077 1.00 98.88 88 LYS A CA 1
ATOM 637 C C . LYS A 1 88 ? -0.751 -6.773 4.555 1.00 98.88 88 LYS A C 1
ATOM 639 O O . LYS A 1 88 ? -0.116 -7.719 5.006 1.00 98.88 88 LYS A O 1
ATOM 644 N N . SER A 1 89 ? -1.591 -6.047 5.271 1.00 98.81 89 SER A N 1
ATOM 645 C CA . SER A 1 89 ? -2.077 -6.408 6.594 1.00 98.81 89 SER A CA 1
ATOM 646 C C . SER A 1 89 ? -3.558 -6.767 6.509 1.00 98.81 89 SER A C 1
ATOM 648 O O . SER A 1 89 ? -4.289 -6.215 5.684 1.00 98.81 89 SER A O 1
ATOM 650 N N . THR A 1 90 ? -3.998 -7.698 7.352 1.00 98.69 90 THR A N 1
ATOM 651 C CA . THR A 1 90 ? -5.414 -8.071 7.532 1.00 98.69 90 THR A CA 1
ATOM 652 C C . THR A 1 90 ? -5.877 -7.896 8.978 1.00 98.69 90 THR A C 1
ATOM 654 O O . THR A 1 90 ? -6.921 -8.416 9.359 1.00 98.69 90 THR A O 1
ATOM 657 N N . ASP A 1 91 ? -5.090 -7.206 9.801 1.00 98.44 91 ASP A N 1
ATOM 658 C CA . ASP A 1 91 ? -5.329 -7.014 11.234 1.00 98.44 91 ASP A CA 1
ATOM 659 C C . ASP A 1 91 ? -5.098 -5.558 11.675 1.00 98.44 91 ASP A C 1
ATOM 661 O O . ASP A 1 91 ? -4.768 -5.277 12.832 1.00 98.44 91 ASP A O 1
ATOM 665 N N . GLY A 1 92 ? -5.288 -4.614 10.746 1.00 97.88 92 GLY A N 1
ATOM 666 C CA . GLY A 1 92 ? -5.173 -3.182 11.018 1.00 97.88 92 GLY A CA 1
ATOM 667 C C . GLY A 1 92 ? -3.729 -2.702 11.198 1.00 97.88 92 GLY A C 1
ATOM 668 O O . GLY A 1 92 ? -3.497 -1.697 11.879 1.00 97.88 92 GLY A O 1
ATOM 669 N N . GLY A 1 93 ? -2.769 -3.407 10.600 1.00 98.06 93 GLY A N 1
ATOM 670 C CA . GLY A 1 93 ? -1.346 -3.077 10.600 1.00 98.06 93 GLY A CA 1
ATOM 671 C C . GLY A 1 93 ? -0.537 -3.747 11.709 1.00 98.06 93 GLY A C 1
ATOM 672 O O . GLY A 1 93 ? 0.619 -3.387 11.879 1.00 98.06 93 GLY A O 1
ATOM 673 N N . LYS A 1 94 ? -1.095 -4.695 12.473 1.00 98.00 94 LYS A N 1
ATOM 674 C CA . LYS A 1 94 ? -0.336 -5.391 13.530 1.00 98.00 94 LYS A CA 1
ATOM 675 C C . LYS A 1 94 ? 0.670 -6.373 12.931 1.00 98.00 94 LYS A C 1
ATOM 677 O O . LYS A 1 94 ? 1.785 -6.490 13.432 1.00 98.00 94 LYS A O 1
ATOM 682 N N . THR A 1 95 ? 0.285 -7.056 11.857 1.00 98.50 95 THR A N 1
ATOM 683 C CA . THR A 1 95 ? 1.154 -7.934 11.072 1.00 98.50 95 THR A CA 1
ATOM 684 C C . THR A 1 95 ? 1.063 -7.602 9.588 1.00 98.50 95 THR A C 1
ATOM 686 O O . THR A 1 95 ? 0.049 -7.094 9.101 1.00 98.50 95 THR A O 1
ATOM 689 N N . TRP A 1 96 ? 2.150 -7.880 8.867 1.00 98.75 96 TRP A N 1
ATOM 690 C CA . TRP A 1 96 ? 2.280 -7.611 7.440 1.00 98.75 96 TRP A CA 1
ATOM 691 C C . TRP A 1 96 ? 2.835 -8.833 6.721 1.00 98.75 96 TRP A C 1
ATOM 693 O O . TRP A 1 96 ? 3.801 -9.446 7.170 1.00 98.75 96 TRP A O 1
ATOM 703 N N . ALA A 1 97 ? 2.235 -9.152 5.581 1.00 98.69 97 ALA A N 1
ATOM 704 C CA . ALA A 1 97 ? 2.737 -10.116 4.620 1.00 98.69 97 ALA A CA 1
ATOM 705 C C . ALA A 1 97 ? 3.288 -9.368 3.405 1.00 98.69 97 ALA A C 1
ATOM 707 O O . ALA A 1 97 ? 2.630 -8.468 2.880 1.00 98.69 97 ALA A O 1
ATOM 708 N N . HIS A 1 98 ? 4.476 -9.753 2.947 1.00 98.69 98 HIS A N 1
ATOM 709 C CA . HIS A 1 98 ? 4.995 -9.335 1.648 1.00 98.69 98 HIS A CA 1
ATOM 710 C C . HIS A 1 98 ? 4.236 -10.077 0.542 1.00 98.69 98 HIS A C 1
ATOM 712 O O . HIS A 1 98 ? 4.000 -11.280 0.644 1.00 98.69 98 HIS A O 1
ATOM 718 N N . ILE A 1 99 ? 3.779 -9.342 -0.469 1.00 98.75 99 ILE A N 1
ATOM 719 C CA . ILE A 1 99 ? 2.830 -9.829 -1.479 1.00 98.75 99 ILE A CA 1
ATOM 720 C C . ILE A 1 99 ? 3.292 -9.501 -2.904 1.00 98.75 99 ILE A C 1
ATOM 722 O O . ILE A 1 99 ? 2.468 -9.284 -3.785 1.00 98.75 99 ILE A O 1
ATOM 726 N N . GLY A 1 100 ? 4.602 -9.454 -3.151 1.00 98.44 100 GLY A N 1
ATOM 727 C CA . GLY A 1 100 ? 5.164 -9.363 -4.500 1.00 98.44 100 GLY A CA 1
ATOM 728 C C . GLY A 1 100 ? 5.403 -7.941 -5.022 1.00 98.44 100 GLY A C 1
ATOM 729 O O . GLY A 1 100 ? 5.359 -6.962 -4.279 1.00 98.44 100 GLY A O 1
ATOM 730 N N . LEU A 1 101 ? 5.611 -7.835 -6.342 1.00 98.19 101 LEU A N 1
ATOM 731 C CA . LEU A 1 101 ? 6.114 -6.637 -7.041 1.00 98.19 101 LEU A CA 1
ATOM 732 C C . LEU A 1 101 ? 7.535 -6.232 -6.608 1.00 98.19 101 LEU A C 1
ATOM 734 O O . LEU A 1 101 ? 7.859 -5.053 -6.542 1.00 98.19 101 LEU A O 1
ATOM 738 N N . ASP A 1 102 ? 8.385 -7.217 -6.338 1.00 97.75 102 ASP A N 1
ATOM 739 C CA . ASP A 1 102 ? 9.667 -7.061 -5.639 1.00 97.75 102 ASP A CA 1
ATOM 740 C C . ASP A 1 102 ? 10.608 -6.037 -6.280 1.00 97.75 102 ASP A C 1
ATOM 742 O O . ASP A 1 102 ? 11.237 -5.247 -5.579 1.00 97.75 102 ASP A O 1
ATOM 746 N N . ASP A 1 103 ? 10.665 -6.004 -7.614 1.00 97.12 103 ASP A N 1
ATOM 747 C CA . ASP A 1 103 ? 11.544 -5.095 -8.358 1.00 97.12 103 ASP A CA 1
ATOM 748 C C . ASP A 1 103 ? 10.851 -3.790 -8.791 1.00 97.12 103 ASP A C 1
ATOM 750 O O . ASP A 1 103 ? 11.413 -2.975 -9.522 1.00 97.12 103 ASP A O 1
ATOM 754 N N . SER A 1 104 ? 9.627 -3.523 -8.315 1.00 96.38 104 SER A N 1
ATOM 755 C CA . SER A 1 104 ? 8.901 -2.301 -8.681 1.00 96.38 104 SER A CA 1
ATOM 756 C C . SER A 1 104 ? 9.599 -1.027 -8.231 1.00 96.38 104 SER A C 1
ATOM 758 O O . SER A 1 104 ? 9.353 0.021 -8.823 1.00 96.38 104 SER A O 1
ATOM 760 N N . ARG A 1 105 ? 10.422 -1.130 -7.176 1.00 96.00 105 ARG A N 1
ATOM 761 C CA . ARG A 1 105 ? 11.216 -0.099 -6.486 1.00 96.00 105 ARG A CA 1
ATOM 762 C C . ARG A 1 105 ? 10.488 1.141 -5.988 1.00 96.00 105 ARG A C 1
ATOM 764 O O . ARG A 1 105 ? 10.867 1.639 -4.942 1.00 96.00 105 ARG A O 1
ATOM 771 N N . GLN A 1 106 ? 9.504 1.665 -6.698 1.00 96.50 106 GLN A N 1
ATOM 772 C CA . GLN A 1 106 ? 8.763 2.870 -6.366 1.00 96.50 106 GLN A CA 1
ATOM 773 C C . GLN A 1 106 ? 7.271 2.630 -6.613 1.00 96.50 106 GLN A C 1
ATOM 775 O O . GLN A 1 106 ? 6.789 2.710 -7.748 1.00 96.50 106 GLN A O 1
ATOM 780 N N . ILE A 1 107 ? 6.526 2.338 -5.545 1.00 97.88 107 ILE A N 1
ATOM 781 C CA . ILE A 1 107 ? 5.063 2.278 -5.596 1.00 97.88 107 ILE A CA 1
ATOM 782 C C . ILE A 1 107 ? 4.491 3.660 -5.289 1.00 97.88 107 ILE A C 1
ATOM 784 O O . ILE A 1 107 ? 4.569 4.138 -4.162 1.00 97.88 107 ILE A O 1
ATOM 788 N N . GLY A 1 108 ? 3.879 4.295 -6.289 1.00 96.06 108 GLY A N 1
ATOM 789 C CA . GLY A 1 108 ? 3.363 5.660 -6.154 1.00 96.06 108 GLY A CA 1
ATOM 790 C C . GLY A 1 108 ? 1.896 5.759 -5.786 1.00 96.06 108 GLY A C 1
ATOM 791 O O . GLY A 1 108 ? 1.463 6.787 -5.269 1.00 96.06 108 GLY A O 1
ATOM 792 N N . ARG A 1 109 ? 1.097 4.719 -6.048 1.00 97.75 109 ARG A N 1
ATOM 793 C CA . ARG A 1 109 ? -0.323 4.760 -5.691 1.00 97.75 109 ARG A CA 1
ATOM 794 C C . ARG A 1 109 ? -0.935 3.378 -5.563 1.00 97.75 109 ARG A C 1
ATOM 796 O O . ARG A 1 109 ? -0.616 2.481 -6.337 1.00 97.75 109 ARG A O 1
ATOM 803 N N . ILE A 1 110 ? -1.870 3.249 -4.627 1.00 98.75 110 ILE A N 1
ATOM 804 C CA . ILE A 1 110 ? -2.673 2.044 -4.411 1.00 98.75 110 ILE A CA 1
ATOM 805 C C . ILE A 1 110 ? -4.145 2.452 -4.392 1.00 98.75 110 ILE A C 1
ATOM 807 O O . ILE A 1 110 ? -4.500 3.455 -3.774 1.00 98.75 110 ILE A O 1
ATOM 811 N N . LEU A 1 111 ? -4.996 1.691 -5.075 1.00 98.62 111 LEU A N 1
ATOM 812 C CA . LEU A 1 111 ? -6.450 1.813 -5.007 1.00 98.62 111 LEU A CA 1
ATOM 813 C C . LEU A 1 111 ? -7.053 0.445 -4.712 1.00 98.62 111 LEU A C 1
ATOM 815 O O . LEU A 1 111 ? -6.733 -0.529 -5.389 1.00 98.62 111 LEU A O 1
ATOM 819 N N . VAL A 1 112 ? -7.947 0.386 -3.733 1.00 98.81 112 VAL A N 1
ATOM 820 C CA . VAL A 1 112 ? -8.677 -0.832 -3.369 1.00 98.81 112 VAL A CA 1
ATOM 821 C C . VAL A 1 112 ? -10.130 -0.666 -3.797 1.00 98.81 112 VAL A C 1
ATOM 823 O O . VAL A 1 112 ? -10.709 0.406 -3.609 1.00 98.81 112 VAL A O 1
ATOM 826 N N . ASP A 1 113 ? -10.709 -1.702 -4.400 1.00 98.50 113 ASP A N 1
ATOM 827 C CA . ASP A 1 113 ? -12.124 -1.710 -4.766 1.00 98.50 113 ASP A CA 1
ATOM 828 C C . ASP A 1 113 ? -12.977 -1.491 -3.500 1.00 98.50 113 ASP A C 1
ATOM 830 O O . ASP A 1 113 ? -12.795 -2.189 -2.499 1.00 98.50 113 ASP A O 1
ATOM 834 N N . 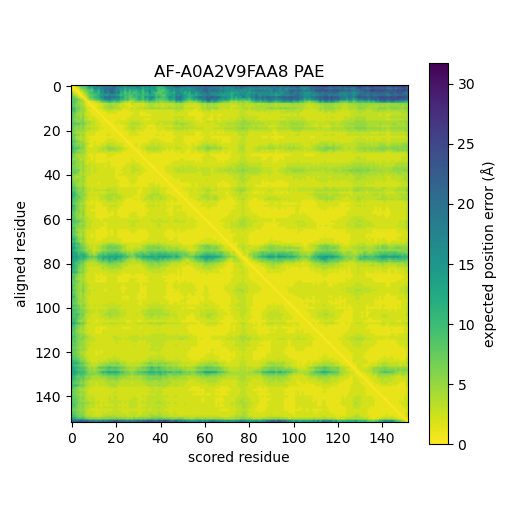PRO A 1 114 ? -13.913 -0.525 -3.503 1.00 98.00 114 PRO A N 1
ATOM 835 C CA . PRO A 1 114 ? -14.712 -0.212 -2.324 1.00 98.00 114 PRO A CA 1
ATOM 836 C C . PRO A 1 114 ? -15.672 -1.329 -1.897 1.00 98.00 114 PRO A C 1
ATOM 838 O O . PRO A 1 114 ? -16.275 -1.215 -0.831 1.00 98.00 114 PRO A O 1
ATOM 841 N N . ARG A 1 115 ? -15.868 -2.361 -2.726 1.00 98.31 115 ARG A N 1
ATOM 842 C CA . ARG A 1 115 ? -16.772 -3.491 -2.468 1.00 98.31 115 ARG A CA 1
ATOM 843 C C . ARG A 1 115 ? -16.041 -4.820 -2.282 1.00 98.31 115 ARG A C 1
ATOM 845 O O . ARG A 1 115 ? -16.676 -5.787 -1.876 1.00 98.31 115 ARG A O 1
ATOM 852 N N . ASP A 1 116 ? -14.751 -4.885 -2.597 1.00 98.50 116 ASP A N 1
ATOM 853 C CA . ASP A 1 116 ? -13.958 -6.114 -2.544 1.00 98.50 116 ASP A CA 1
ATOM 854 C C . ASP A 1 116 ? -12.515 -5.798 -2.110 1.00 98.50 116 ASP A C 1
ATOM 856 O O . ASP A 1 116 ? -11.722 -5.306 -2.918 1.00 98.50 116 ASP A O 1
ATOM 860 N N . PRO A 1 117 ? -12.118 -6.126 -0.866 1.00 98.44 117 PRO A N 1
ATOM 861 C CA . PRO A 1 117 ? -10.792 -5.790 -0.359 1.00 98.44 117 PRO A CA 1
ATOM 862 C C . PRO A 1 117 ? -9.668 -6.585 -1.044 1.00 98.44 117 PRO A C 1
ATOM 864 O O . PRO A 1 117 ? -8.493 -6.279 -0.835 1.00 98.44 117 PRO A O 1
ATOM 867 N N . ASN A 1 118 ? -9.986 -7.607 -1.848 1.00 98.62 118 ASN A N 1
ATOM 868 C CA . ASN A 1 118 ? -9.008 -8.401 -2.592 1.00 98.62 118 ASN A CA 1
ATOM 869 C C . ASN A 1 118 ? -8.762 -7.881 -4.011 1.00 98.62 118 ASN A C 1
ATOM 871 O O . ASN A 1 118 ? -7.773 -8.274 -4.639 1.00 98.62 118 ASN A O 1
ATOM 875 N N . ARG A 1 119 ? -9.612 -6.984 -4.521 1.00 98.81 119 ARG A N 1
ATOM 876 C CA . ARG A 1 119 ? -9.366 -6.314 -5.795 1.00 98.81 119 ARG A CA 1
ATOM 877 C C . ARG A 1 119 ? -8.610 -5.015 -5.553 1.00 98.81 119 ARG A C 1
ATOM 879 O O . ARG A 1 119 ? -9.161 -4.035 -5.062 1.00 98.81 119 ARG A O 1
ATOM 886 N N . VAL A 1 120 ? -7.340 -5.007 -5.938 1.00 98.81 120 VAL A N 1
ATOM 887 C CA . VAL A 1 120 ? -6.421 -3.887 -5.711 1.00 98.81 120 VAL A CA 1
ATOM 888 C C . VAL A 1 120 ? -5.672 -3.540 -6.992 1.00 98.81 120 VAL A C 1
ATOM 890 O O . VAL A 1 120 ? -5.309 -4.414 -7.781 1.00 98.81 120 VAL A O 1
ATOM 893 N N . PHE A 1 121 ? -5.456 -2.247 -7.199 1.00 98.81 121 PHE A N 1
ATOM 894 C CA . PHE A 1 121 ? -4.699 -1.676 -8.302 1.00 98.81 121 PHE A CA 1
ATOM 895 C C . PHE A 1 121 ? -3.502 -0.914 -7.752 1.00 98.81 121 PHE A C 1
ATOM 897 O O . PHE A 1 121 ? -3.625 -0.180 -6.771 1.00 98.81 121 PHE A O 1
ATOM 904 N N . VAL A 1 122 ? -2.354 -1.069 -8.400 1.00 98.69 122 VAL A N 1
ATOM 905 C CA . VAL A 1 122 ? -1.081 -0.496 -7.967 1.00 98.69 122 VAL A CA 1
ATOM 906 C C . VAL A 1 122 ? -0.427 0.207 -9.143 1.00 98.69 122 VAL A C 1
ATOM 908 O O . VAL A 1 122 ? -0.255 -0.390 -10.201 1.00 98.69 122 VAL A O 1
ATOM 911 N N . ALA A 1 123 ? -0.062 1.472 -8.961 1.00 97.94 123 ALA A N 1
ATOM 912 C CA . ALA A 1 123 ? 0.755 2.217 -9.908 1.00 97.94 123 ALA A CA 1
ATOM 913 C C . ALA A 1 123 ? 2.216 2.165 -9.451 1.00 97.94 123 ALA A C 1
ATOM 915 O O . ALA A 1 123 ? 2.565 2.718 -8.403 1.00 97.94 123 ALA A O 1
ATOM 916 N N . ALA A 1 124 ? 3.053 1.504 -10.245 1.00 97.44 124 ALA A N 1
ATOM 917 C CA . ALA A 1 124 ? 4.489 1.430 -10.035 1.00 97.44 124 ALA A CA 1
ATOM 918 C C . ALA A 1 124 ? 5.206 2.348 -11.027 1.00 97.44 124 ALA A C 1
ATOM 920 O O . ALA A 1 124 ? 4.943 2.324 -12.233 1.00 97.44 124 ALA A O 1
ATOM 921 N N . LEU A 1 125 ? 6.138 3.146 -10.517 1.00 94.94 125 LEU A N 1
ATOM 922 C CA . LEU A 1 125 ? 7.049 3.938 -11.342 1.00 94.94 125 LEU A CA 1
ATOM 923 C C . LEU A 1 125 ? 8.165 3.066 -11.934 1.00 94.94 125 LEU A C 1
ATOM 925 O O . LEU A 1 125 ? 8.800 3.482 -12.903 1.00 94.94 125 LEU A O 1
ATOM 929 N N . GLY A 1 126 ? 8.380 1.863 -11.392 1.00 94.38 126 GLY A N 1
ATOM 930 C CA . GLY A 1 126 ? 9.540 1.052 -11.732 1.00 94.38 126 GLY A CA 1
ATOM 931 C C . GLY A 1 126 ? 10.817 1.725 -11.241 1.00 94.38 126 GLY A C 1
ATOM 932 O O . GLY A 1 126 ? 10.768 2.624 -10.409 1.00 94.38 126 GLY A O 1
ATOM 933 N N . HIS A 1 127 ? 11.964 1.352 -11.798 1.00 93.62 127 HIS A N 1
ATOM 934 C CA . HIS A 1 127 ? 13.232 2.003 -11.471 1.00 93.62 127 HIS A CA 1
ATOM 935 C C . HIS A 1 127 ? 13.200 3.471 -11.924 1.00 93.62 127 HIS A C 1
ATOM 937 O O . HIS A 1 127 ? 13.011 3.770 -13.105 1.00 93.62 127 HIS A O 1
ATOM 943 N N . ALA A 1 128 ? 13.390 4.399 -10.982 1.00 87.62 128 ALA A N 1
ATOM 944 C CA . ALA A 1 128 ? 13.332 5.836 -11.265 1.00 87.62 128 ALA A CA 1
ATOM 945 C C . ALA A 1 128 ? 14.389 6.317 -12.276 1.00 87.62 128 ALA A C 1
ATOM 947 O O . ALA A 1 128 ? 14.116 7.230 -13.056 1.00 87.62 128 ALA A O 1
ATOM 948 N N . TYR A 1 129 ? 15.573 5.697 -12.275 1.00 87.19 129 TYR A N 1
ATOM 949 C CA . TYR A 1 129 ? 16.686 6.045 -13.158 1.00 87.19 129 TYR A CA 1
ATOM 950 C C . TYR A 1 129 ? 17.027 4.846 -14.045 1.00 87.19 129 TYR A C 1
ATOM 952 O O . TYR A 1 129 ? 17.716 3.924 -13.614 1.00 87.19 129 TYR A O 1
ATOM 960 N N . GLY A 1 130 ? 16.524 4.859 -15.279 1.00 85.75 130 GLY A N 1
ATOM 961 C CA . GLY A 1 130 ? 16.800 3.828 -16.280 1.00 85.75 130 GLY A CA 1
ATOM 962 C C . GLY A 1 130 ? 15.551 3.135 -16.821 1.00 85.75 130 GLY A C 1
ATOM 963 O O . GLY A 1 130 ? 14.450 3.242 -16.276 1.00 85.75 130 GLY A O 1
ATOM 964 N N . SER A 1 131 ? 15.735 2.428 -17.933 1.00 90.62 13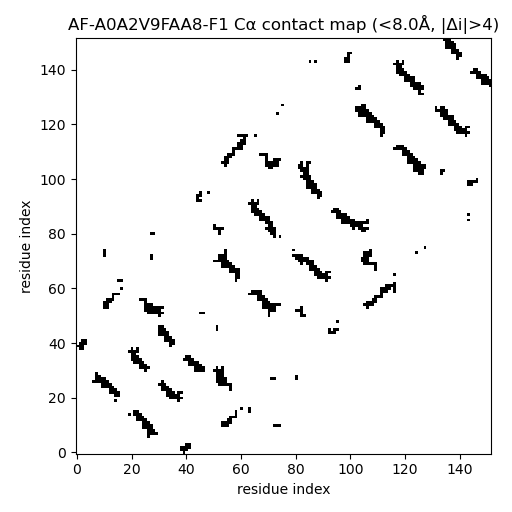1 SER A N 1
ATOM 965 C CA . SER A 1 131 ? 14.710 1.565 -18.513 1.00 90.62 131 SER A CA 1
ATOM 966 C C . SER A 1 131 ? 14.488 0.336 -17.634 1.00 90.62 131 SER A C 1
ATOM 968 O O . SER A 1 131 ? 15.428 -0.231 -17.085 1.00 90.62 131 SER A O 1
ATOM 970 N N . ASN A 1 132 ? 13.230 -0.066 -17.493 1.00 93.69 132 ASN A N 1
ATOM 971 C CA . ASN A 1 132 ? 12.821 -1.222 -16.703 1.00 93.69 132 ASN A CA 1
ATOM 972 C C . ASN A 1 132 ? 11.420 -1.676 -17.148 1.00 93.69 132 ASN A C 1
ATOM 974 O O . ASN A 1 132 ? 10.708 -0.918 -17.817 1.00 93.69 132 ASN A O 1
ATOM 978 N N . GLN A 1 133 ? 11.034 -2.904 -16.808 1.00 94.44 133 GLN A N 1
ATOM 979 C CA . GLN A 1 133 ? 9.738 -3.474 -17.197 1.00 94.44 133 GLN A CA 1
ATOM 980 C C . GLN A 1 133 ? 8.659 -3.257 -16.131 1.00 94.44 133 GLN A C 1
ATOM 982 O O . GLN A 1 133 ? 7.477 -3.496 -16.379 1.00 94.44 133 GLN A O 1
ATOM 987 N N . GLU A 1 134 ? 9.041 -2.766 -14.961 1.00 95.62 134 GLU A N 1
ATOM 988 C CA . GLU A 1 134 ? 8.218 -2.716 -13.763 1.00 95.62 134 GLU A CA 1
ATOM 989 C C . GLU A 1 134 ? 7.347 -1.458 -13.702 1.00 95.62 134 GLU A C 1
ATOM 991 O O . GLU A 1 134 ? 6.393 -1.401 -12.929 1.00 95.62 134 GLU A O 1
ATOM 996 N N . ARG A 1 135 ? 7.611 -0.455 -14.546 1.00 95.75 135 ARG A N 1
ATOM 997 C CA . ARG A 1 135 ? 6.750 0.724 -14.691 1.00 95.75 135 ARG A CA 1
ATOM 998 C C . ARG A 1 135 ? 5.392 0.347 -15.280 1.00 95.75 135 ARG A C 1
ATOM 1000 O O . ARG A 1 135 ? 5.332 -0.273 -16.342 1.00 95.75 135 ARG A O 1
ATOM 1007 N N . GLY A 1 136 ? 4.303 0.760 -14.636 1.00 96.56 136 GLY A N 1
ATOM 1008 C CA . GLY A 1 136 ? 2.946 0.567 -15.150 1.00 96.56 136 GLY A CA 1
ATOM 1009 C C . GLY A 1 136 ? 1.886 0.429 -14.062 1.00 96.56 136 GLY A C 1
ATOM 1010 O O . GLY A 1 136 ? 2.119 0.733 -12.890 1.00 96.56 136 GLY A O 1
ATOM 1011 N N . VAL A 1 137 ? 0.703 -0.044 -14.460 1.00 98.44 137 VAL A N 1
ATOM 1012 C CA . VAL A 1 137 ? -0.393 -0.356 -13.532 1.00 98.44 137 VAL A CA 1
ATOM 1013 C C . VAL A 1 137 ? -0.556 -1.861 -13.418 1.00 98.44 137 VAL A C 1
ATOM 1015 O O . VAL A 1 137 ? -0.720 -2.561 -14.418 1.00 98.44 137 VAL A O 1
ATOM 1018 N N . PHE A 1 138 ? -0.566 -2.344 -12.184 1.00 98.69 138 PHE A N 1
ATOM 1019 C CA . PHE A 1 138 ? -0.785 -3.734 -11.825 1.00 98.69 138 PHE A CA 1
ATOM 1020 C C . PHE A 1 138 ? -2.142 -3.885 -11.157 1.00 98.6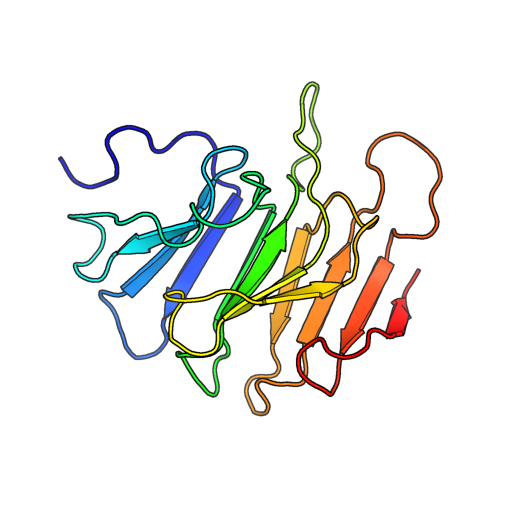9 138 PHE A C 1
ATOM 1022 O O . PHE A 1 138 ? -2.621 -2.987 -10.465 1.00 98.69 138 PHE A O 1
ATOM 1029 N N . ARG A 1 139 ? -2.766 -5.041 -11.350 1.00 98.75 139 ARG A N 1
ATOM 1030 C CA . ARG A 1 139 ? -4.015 -5.425 -10.704 1.00 98.75 139 ARG A CA 1
ATOM 1031 C C . ARG A 1 139 ? -3.854 -6.788 -10.060 1.00 98.75 139 ARG A C 1
ATOM 1033 O O . ARG A 1 139 ? -3.400 -7.722 -10.716 1.00 98.75 139 ARG A O 1
ATOM 1040 N N . SER A 1 140 ? -4.340 -6.911 -8.836 1.00 98.81 140 SER A N 1
ATOM 1041 C CA . SER A 1 140 ? -4.632 -8.191 -8.205 1.00 98.81 140 SER A CA 1
ATOM 1042 C C . SER A 1 140 ? -6.144 -8.337 -8.017 1.00 98.81 140 SER A C 1
ATOM 1044 O O . SER A 1 140 ? -6.865 -7.353 -7.829 1.00 98.81 140 SER A O 1
ATOM 1046 N N . LYS A 1 141 ? -6.634 -9.574 -8.127 1.00 98.75 141 LYS A N 1
ATOM 1047 C CA . LYS A 1 141 ? -8.023 -9.964 -7.824 1.00 98.75 141 LYS A CA 1
ATOM 1048 C C . LYS A 1 141 ? -8.112 -10.895 -6.608 1.00 98.75 141 LYS A C 1
ATOM 1050 O O . LYS A 1 141 ? -9.200 -11.338 -6.265 1.00 98.75 141 LYS A O 1
ATOM 1055 N N . ASP A 1 142 ? -6.977 -11.227 -6.004 1.00 98.62 142 ASP A N 1
ATOM 1056 C CA . ASP A 1 142 ? -6.833 -12.222 -4.940 1.00 98.62 142 ASP A CA 1
ATOM 1057 C C . ASP A 1 142 ? -6.080 -11.658 -3.724 1.00 98.62 142 ASP A C 1
ATOM 1059 O O . ASP A 1 142 ? -5.544 -12.397 -2.898 1.0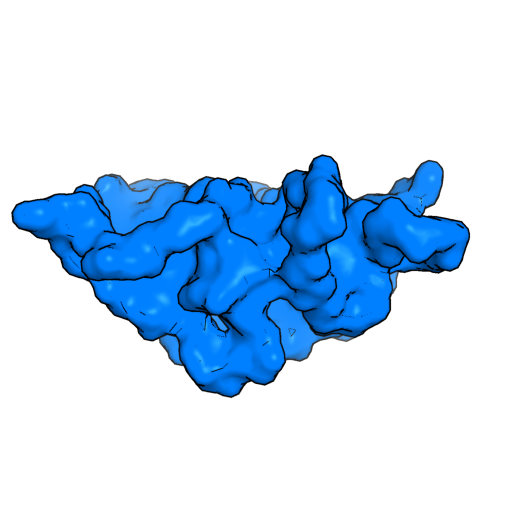0 98.62 142 ASP A O 1
ATOM 1063 N N . GLY A 1 143 ? -6.065 -10.329 -3.605 1.00 98.19 143 GLY A N 1
ATOM 1064 C CA . GLY A 1 143 ? -5.501 -9.618 -2.473 1.00 98.19 143 GLY A CA 1
ATOM 1065 C C . GLY A 1 143 ? -3.980 -9.666 -2.407 1.00 98.19 143 GLY A C 1
ATOM 1066 O O . GLY A 1 143 ? -3.436 -9.658 -1.307 1.00 98.19 143 GLY A O 1
ATOM 1067 N N . GLY A 1 144 ? -3.320 -9.722 -3.564 1.00 98.38 144 GLY A N 1
ATOM 1068 C CA . GLY A 1 144 ? -1.867 -9.692 -3.707 1.00 98.38 144 GLY A CA 1
ATOM 1069 C C . GLY A 1 144 ? -1.198 -11.059 -3.832 1.00 98.38 144 GLY A C 1
ATOM 1070 O O . GLY A 1 144 ? 0.023 -11.116 -3.858 1.00 98.38 144 GLY A O 1
ATOM 1071 N N . LYS A 1 145 ? -1.950 -12.163 -3.930 1.00 98.38 145 LYS A N 1
ATOM 1072 C CA . LYS A 1 145 ? -1.337 -13.481 -4.186 1.00 98.38 145 LYS A CA 1
ATOM 1073 C C . LYS A 1 145 ? -0.795 -13.573 -5.614 1.00 98.38 145 LYS A C 1
ATOM 1075 O O . LYS A 1 145 ? 0.201 -14.249 -5.849 1.00 98.38 145 LYS A O 1
ATOM 1080 N N . SER A 1 146 ? -1.435 -12.884 -6.557 1.00 98.56 146 SER A N 1
ATOM 1081 C CA . SER A 1 146 ? -0.960 -12.717 -7.927 1.00 98.56 146 SER A CA 1
ATOM 1082 C C . SER A 1 146 ? -1.172 -11.292 -8.435 1.00 98.56 146 SER A C 1
ATOM 1084 O O . SER A 1 146 ? -2.098 -10.585 -8.022 1.00 98.56 146 SER A O 1
ATOM 1086 N N . TRP A 1 147 ? -0.315 -10.885 -9.373 1.00 98.62 147 TRP A N 1
ATOM 1087 C CA . TRP A 1 147 ? -0.367 -9.579 -10.020 1.00 98.62 147 TRP A CA 1
ATOM 1088 C C . TRP A 1 147 ? -0.381 -9.716 -11.532 1.00 98.62 147 TRP A C 1
ATOM 1090 O O . TRP A 1 147 ? 0.406 -10.452 -12.120 1.00 98.62 147 TRP A O 1
ATOM 1100 N N . GLN A 1 148 ? -1.253 -8.943 -12.165 1.00 98.38 148 GLN A N 1
ATOM 1101 C CA . GLN A 1 148 ? -1.298 -8.782 -13.608 1.00 98.38 148 GLN A CA 1
ATOM 1102 C C . GLN A 1 148 ? -0.963 -7.338 -13.962 1.00 98.38 148 GLN A C 1
ATOM 1104 O O . GLN A 1 148 ? -1.648 -6.423 -13.504 1.00 98.38 148 GLN A O 1
ATOM 1109 N N . LYS A 1 149 ? 0.033 -7.124 -14.822 1.00 97.88 149 LYS A N 1
ATOM 1110 C CA . LYS A 1 149 ? 0.273 -5.816 -15.436 1.00 97.88 149 LYS A CA 1
ATOM 1111 C C . LYS A 1 149 ? -0.816 -5.545 -16.477 1.00 97.88 149 LYS A C 1
ATOM 1113 O 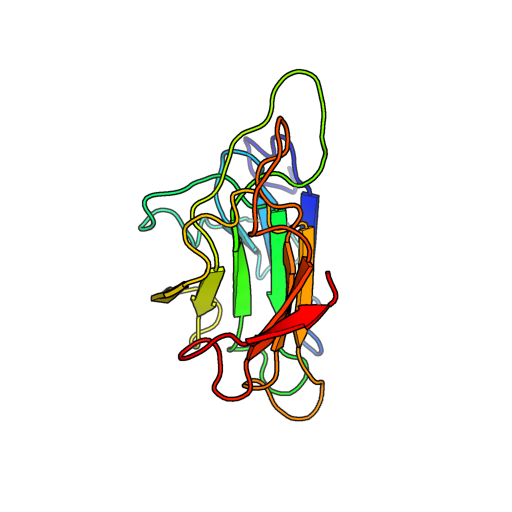O . LYS A 1 149 ? -1.014 -6.349 -17.383 1.00 97.88 149 LYS A O 1
ATOM 1118 N N . ILE A 1 150 ? -1.556 -4.452 -16.315 1.00 97.56 150 ILE A N 1
ATOM 1119 C CA . ILE A 1 150 ? -2.725 -4.109 -17.143 1.00 97.56 150 ILE A CA 1
ATOM 1120 C C . ILE A 1 150 ? -2.564 -2.797 -17.922 1.00 97.56 150 ILE A C 1
ATOM 1122 O O . ILE A 1 150 ? -3.402 -2.505 -18.769 1.00 97.56 150 ILE A O 1
ATOM 1126 N N . LEU A 1 151 ? -1.515 -2.016 -17.647 1.00 94.56 151 LEU A N 1
ATOM 1127 C CA . LEU A 1 151 ? -1.157 -0.806 -18.394 1.00 94.56 151 LEU A CA 1
ATOM 1128 C C . LEU A 1 151 ? 0.365 -0.608 -18.371 1.00 94.56 151 LEU A C 1
ATOM 1130 O O . LEU A 1 151 ? 0.990 -0.860 -17.333 1.00 94.56 151 LEU A O 1
ATOM 1134 N N . PHE A 1 152 ? 0.931 -0.155 -19.491 1.00 78.56 152 PHE A N 1
ATOM 1135 C CA . PHE A 1 152 ? 2.340 0.197 -19.677 1.00 78.56 152 PHE A CA 1
ATOM 1136 C C . PHE A 1 152 ? 2.464 1.532 -20.412 1.00 78.56 152 PHE A C 1
ATOM 1138 O O . PHE A 1 152 ? 1.549 1.840 -21.209 1.00 78.56 152 PHE A O 1
#

Foldseek 3Di:
DFADPDPAAWQEKDDAPPQQQWIWTAHQQAGIWITSGNRRDIDHLGVVDPARGWQYKDAALQARQKIKTFGWHQPDDPDTFWAQGMWIGNGNRNDIDDQDLGQLRHWHYKDADNNANQWIKTAGCGPPPDDDPNGAIWIGNGNRNDIDGDGD